Protein AF-A0A4Q7FY46-F1 (afdb_monomer_lite)

Structure (mmCIF, N/CA/C/O backbone):
data_AF-A0A4Q7FY46-F1
#
_entry.id   AF-A0A4Q7FY46-F1
#
loop_
_atom_site.group_PDB
_atom_site.id
_atom_site.type_symbol
_atom_site.label_atom_id
_atom_site.label_alt_id
_atom_site.label_comp_id
_atom_site.label_asym_id
_atom_site.label_entity_id
_atom_site.label_seq_id
_atom_site.pdbx_PDB_ins_code
_atom_site.Cartn_x
_atom_site.Cartn_y
_atom_site.Cartn_z
_atom_site.occupancy
_atom_site.B_iso_or_equiv
_atom_site.auth_seq_id
_atom_site.auth_comp_id
_atom_site.auth_asym_id
_atom_site.auth_atom_id
_atom_site.pdbx_PDB_model_num
ATOM 1 N N . MET A 1 1 ? -12.555 -13.019 9.110 1.00 63.56 1 MET A N 1
ATOM 2 C CA . MET A 1 1 ? -12.455 -11.799 9.944 1.00 63.56 1 MET A CA 1
ATOM 3 C C . MET A 1 1 ? -13.673 -11.587 10.849 1.00 63.56 1 MET A C 1
ATOM 5 O O . MET A 1 1 ? -13.500 -11.295 12.023 1.00 63.56 1 MET A O 1
ATOM 9 N N . THR A 1 2 ? -14.900 -11.797 10.360 1.00 81.44 2 THR A N 1
ATOM 10 C CA . THR A 1 2 ? -16.157 -11.454 11.063 1.00 81.44 2 THR A CA 1
ATOM 11 C C . THR A 1 2 ? -16.341 -12.116 12.436 1.00 81.44 2 THR A C 1
ATOM 13 O O . THR A 1 2 ? -16.904 -11.509 13.339 1.00 81.44 2 THR A O 1
ATOM 16 N N . LYS A 1 3 ? -15.823 -13.337 12.640 1.00 88.75 3 LYS A N 1
ATOM 17 C CA . LYS A 1 3 ? -15.924 -14.046 13.929 1.00 88.75 3 LYS A CA 1
ATOM 18 C C . LYS A 1 3 ? -15.180 -13.335 15.071 1.00 88.75 3 LYS A C 1
ATOM 20 O O . LYS A 1 3 ? -15.669 -13.352 16.192 1.00 88.75 3 LYS A O 1
ATOM 25 N N . LEU A 1 4 ? -14.031 -12.713 14.787 1.00 89.00 4 LEU A N 1
ATOM 26 C CA . LEU A 1 4 ? -13.244 -11.986 15.791 1.00 89.00 4 LEU A CA 1
ATOM 27 C C . LEU A 1 4 ? -13.913 -10.658 16.155 1.00 89.00 4 LEU A C 1
ATOM 29 O O . LEU A 1 4 ? -14.080 -10.364 17.332 1.00 89.00 4 LEU A O 1
ATOM 33 N N . LEU A 1 5 ? -14.354 -9.899 15.148 1.00 91.00 5 LEU A N 1
ATOM 34 C CA . LEU A 1 5 ? -15.036 -8.615 15.350 1.00 91.00 5 LEU A CA 1
ATOM 35 C C . LEU A 1 5 ? -16.366 -8.775 16.108 1.00 91.00 5 LEU A C 1
ATOM 37 O O . LEU A 1 5 ? -16.743 -7.909 16.889 1.00 91.00 5 LEU A O 1
ATOM 41 N N . ASN A 1 6 ? -17.044 -9.915 15.938 1.00 92.38 6 ASN A N 1
ATOM 42 C CA . ASN A 1 6 ? -18.280 -10.239 16.654 1.00 92.38 6 ASN A CA 1
ATOM 43 C C . ASN A 1 6 ? -18.061 -10.867 18.043 1.00 92.38 6 ASN A C 1
ATOM 45 O O . ASN A 1 6 ? -19.043 -11.148 18.732 1.00 92.38 6 ASN A O 1
ATOM 49 N N . HIS A 1 7 ? -16.818 -11.123 18.462 1.00 94.44 7 HIS A N 1
ATOM 50 C CA . HIS A 1 7 ? -16.541 -11.674 19.788 1.00 94.44 7 HIS A CA 1
ATOM 51 C C . HIS A 1 7 ? -16.956 -10.672 20.874 1.00 94.44 7 HIS A C 1
ATOM 53 O O . HIS A 1 7 ? -16.677 -9.482 20.749 1.00 94.44 7 HIS A O 1
ATOM 59 N N . SER A 1 8 ? -17.588 -11.137 21.956 1.00 93.75 8 SER A N 1
ATOM 60 C CA . SER A 1 8 ? -18.187 -10.265 22.984 1.00 93.75 8 SER A CA 1
ATOM 61 C C . SER A 1 8 ? -17.200 -9.252 23.573 1.00 93.75 8 SER A C 1
ATOM 63 O O . SER A 1 8 ? -17.540 -8.083 23.712 1.00 93.75 8 SER A O 1
ATOM 65 N N . GLN A 1 9 ? -15.966 -9.684 23.845 1.00 93.31 9 GLN A N 1
ATOM 66 C CA . GLN A 1 9 ? -14.901 -8.824 24.377 1.00 93.31 9 GLN A CA 1
ATOM 67 C C . GLN A 1 9 ? -14.372 -7.797 23.365 1.00 93.31 9 GLN A C 1
ATOM 69 O O . GLN A 1 9 ? -13.864 -6.757 23.761 1.00 93.31 9 GLN A O 1
ATOM 74 N N . V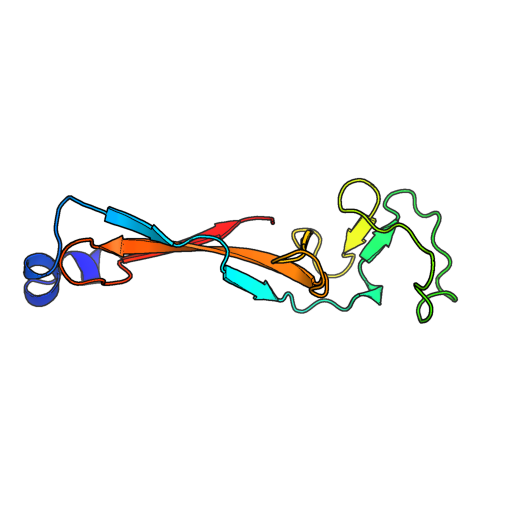AL A 1 10 ? -14.461 -8.089 22.064 1.00 93.31 10 VAL A N 1
ATOM 75 C CA . VAL A 1 10 ? -13.991 -7.181 21.005 1.00 93.31 10 VAL A CA 1
ATOM 76 C C . VAL A 1 10 ? -15.089 -6.189 20.659 1.00 93.31 10 VAL A C 1
ATOM 78 O O . VAL A 1 10 ? -14.823 -5.002 20.551 1.00 93.31 10 VAL A O 1
ATOM 81 N N . LYS A 1 11 ? -16.340 -6.648 20.561 1.00 93.44 11 LYS A N 1
ATOM 82 C CA . LYS A 1 11 ? -17.486 -5.822 20.173 1.00 93.44 11 LYS A CA 1
ATOM 83 C C . LYS A 1 11 ? -17.709 -4.630 21.109 1.00 93.44 11 LYS A C 1
ATOM 85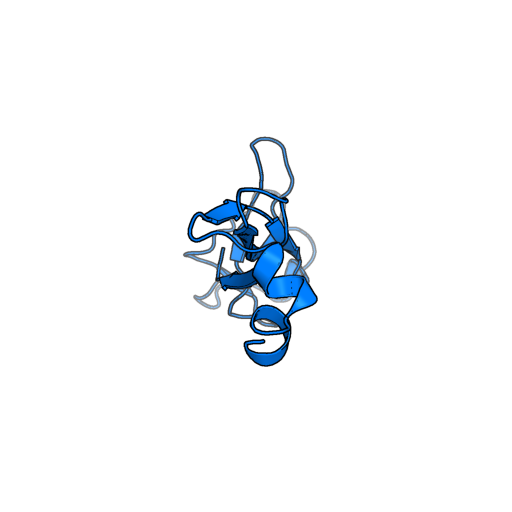 O O . LYS A 1 11 ? -18.097 -3.570 20.637 1.00 93.44 11 LYS A O 1
ATOM 90 N N . SER A 1 12 ? -17.427 -4.769 22.408 1.00 93.81 12 SER A N 1
ATOM 91 C CA . SER A 1 12 ? -17.480 -3.647 23.363 1.00 93.81 12 SER A CA 1
ATOM 92 C C . SER A 1 12 ? -16.425 -2.565 23.107 1.00 93.81 12 SER A C 1
ATOM 94 O O . SER A 1 12 ? -16.582 -1.444 23.581 1.00 93.81 12 SER A O 1
ATOM 96 N N . LEU A 1 13 ? -15.361 -2.902 22.375 1.00 94.25 13 LEU A N 1
ATOM 97 C CA . LEU A 1 13 ? -14.275 -2.005 21.976 1.00 94.25 13 LEU A CA 1
ATOM 98 C C . LEU A 1 13 ? -14.463 -1.458 20.556 1.00 94.25 13 LEU A C 1
ATOM 100 O O . LEU A 1 13 ? -13.591 -0.753 20.065 1.00 94.25 13 LEU A O 1
ATOM 104 N N . LEU A 1 14 ? -15.557 -1.801 19.874 1.00 94.12 14 LEU A N 1
ATOM 105 C CA . LEU A 1 14 ? -15.855 -1.269 18.550 1.00 94.12 14 LEU A CA 1
ATOM 106 C C . LEU A 1 14 ? -16.862 -0.124 18.664 1.00 94.12 14 LEU A C 1
ATOM 108 O O . LEU A 1 14 ? -17.794 -0.158 19.473 1.00 94.12 14 LEU A O 1
ATOM 112 N N . SER A 1 15 ? -16.665 0.903 17.848 1.00 93.06 15 SER A N 1
ATOM 113 C CA . SER A 1 15 ? -17.655 1.942 17.596 1.00 93.06 15 SER A CA 1
ATOM 114 C C . SER A 1 15 ? -18.130 1.865 16.150 1.00 93.06 15 SER A C 1
ATOM 116 O O . SER A 1 15 ? -17.563 1.137 15.338 1.00 93.06 15 SER A O 1
ATOM 118 N N . ASP A 1 16 ? -19.186 2.606 15.829 1.00 93.38 16 ASP A N 1
ATOM 119 C CA . ASP A 1 16 ? -19.632 2.748 14.442 1.00 93.38 16 ASP A CA 1
ATOM 120 C C . ASP A 1 16 ? -18.702 3.691 13.647 1.00 93.38 16 ASP A C 1
ATOM 122 O O . ASP A 1 16 ? -18.698 3.678 12.415 1.00 93.38 16 ASP A O 1
ATOM 126 N N . GLU A 1 17 ? -17.861 4.471 14.337 1.00 96.25 17 GLU A N 1
ATOM 127 C CA . GLU A 1 17 ? -16.926 5.418 13.735 1.00 96.25 17 GLU A CA 1
ATOM 128 C C . GLU A 1 17 ? -15.569 4.780 13.432 1.00 96.25 17 GLU A C 1
ATOM 130 O O . GLU A 1 17 ? -14.955 4.098 14.255 1.00 96.25 17 GLU A O 1
ATOM 135 N N . HIS A 1 18 ? -15.068 5.060 12.232 1.00 95.06 18 HIS A N 1
ATOM 136 C CA . HIS A 1 18 ? -13.809 4.525 11.736 1.00 95.06 18 HIS A CA 1
ATOM 137 C C . HIS A 1 18 ? -13.079 5.575 10.899 1.00 95.06 18 HIS A C 1
ATOM 139 O O . HIS A 1 18 ? -13.711 6.412 10.254 1.00 95.06 18 HIS A O 1
ATOM 145 N N . PHE A 1 19 ? -11.751 5.489 10.856 1.00 95.81 19 PHE A N 1
ATOM 146 C CA . PHE A 1 19 ? -10.916 6.290 9.960 1.00 95.81 19 PHE A CA 1
ATOM 147 C C . PHE A 1 19 ? -9.901 5.407 9.227 1.00 95.81 19 PHE A C 1
ATOM 149 O O . PHE A 1 19 ? -9.595 4.296 9.666 1.00 95.81 19 PHE A O 1
ATOM 156 N N . SER A 1 20 ? -9.392 5.872 8.085 1.00 94.69 20 SER A N 1
ATOM 157 C CA . SER A 1 20 ? -8.335 5.170 7.35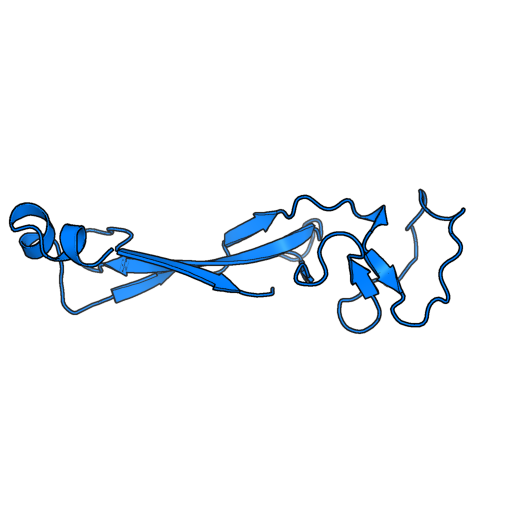5 1.00 94.69 20 SER A CA 1
ATOM 158 C C . SER A 1 20 ? -6.952 5.694 7.729 1.00 94.69 20 SER A C 1
ATOM 160 O O . SER A 1 20 ? -6.746 6.886 7.958 1.00 94.69 20 SER A O 1
ATOM 162 N N . VAL A 1 21 ? -5.985 4.782 7.768 1.00 94.62 21 VAL A N 1
ATOM 163 C CA . VAL A 1 21 ? -4.559 5.105 7.772 1.00 94.62 21 VAL A CA 1
ATOM 164 C C . VAL A 1 21 ? -3.967 4.584 6.473 1.00 94.62 21 VAL A C 1
ATOM 166 O O . VAL A 1 21 ? -3.798 3.375 6.287 1.00 94.62 21 VAL A O 1
ATOM 169 N N . ASP A 1 22 ? -3.663 5.524 5.583 1.00 91.38 22 ASP A N 1
ATOM 170 C CA . ASP A 1 22 ? -3.197 5.268 4.223 1.00 91.38 22 ASP A CA 1
ATOM 171 C C . ASP A 1 22 ? -1.712 5.629 4.050 1.00 91.38 22 ASP A C 1
ATOM 173 O O . ASP A 1 22 ? -1.115 6.358 4.846 1.00 91.38 22 ASP A O 1
ATOM 177 N N . GLY A 1 23 ? -1.089 5.118 2.984 1.00 85.69 23 GLY A N 1
ATOM 178 C CA . GLY A 1 23 ? 0.299 5.451 2.639 1.00 85.69 23 GLY A CA 1
ATOM 179 C C . GLY A 1 23 ? 1.354 4.579 3.330 1.00 85.69 23 GLY A C 1
ATOM 180 O O . GLY A 1 23 ? 2.537 4.949 3.404 1.00 85.69 23 GLY A 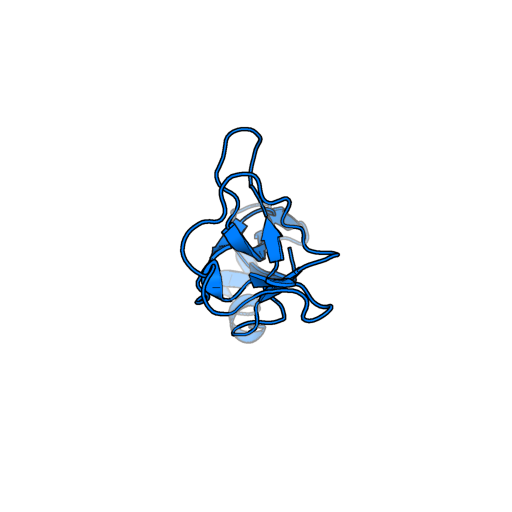O 1
ATOM 181 N N . THR A 1 24 ? 0.950 3.407 3.825 1.00 91.12 24 THR A N 1
ATOM 182 C CA . THR A 1 24 ? 1.885 2.322 4.139 1.00 91.12 24 THR A CA 1
ATOM 183 C C . THR A 1 24 ? 2.376 1.731 2.824 1.00 91.12 24 THR A C 1
ATOM 185 O O . THR A 1 24 ? 1.569 1.319 2.002 1.00 91.12 24 THR A O 1
ATOM 188 N N . LEU A 1 25 ? 3.689 1.700 2.597 1.00 93.69 25 LEU A N 1
ATOM 189 C CA . LEU A 1 25 ? 4.253 1.073 1.402 1.00 93.69 25 LEU A CA 1
ATOM 190 C C . LEU A 1 25 ? 4.703 -0.336 1.758 1.00 93.69 25 LEU A C 1
ATOM 192 O O . LEU A 1 25 ? 5.538 -0.505 2.648 1.00 93.69 25 LEU A O 1
ATOM 196 N N . ILE A 1 26 ? 4.152 -1.325 1.063 1.00 94.38 26 ILE A N 1
ATOM 197 C CA . ILE A 1 26 ? 4.540 -2.727 1.197 1.00 94.38 26 ILE A CA 1
ATOM 198 C C . ILE A 1 26 ? 5.483 -3.024 0.040 1.00 94.38 26 ILE A C 1
ATOM 200 O O . ILE A 1 26 ? 5.058 -3.070 -1.114 1.00 94.38 26 ILE A O 1
ATOM 204 N N . GLU A 1 27 ? 6.772 -3.142 0.347 1.00 93.88 27 GLU A N 1
ATOM 205 C CA . GLU A 1 27 ? 7.793 -3.424 -0.658 1.00 93.88 27 GLU A CA 1
ATOM 206 C C . GLU A 1 27 ? 7.556 -4.795 -1.285 1.00 93.88 27 GLU A C 1
ATOM 208 O O . GLU A 1 27 ? 7.257 -5.775 -0.602 1.00 93.88 27 GLU A O 1
ATOM 213 N N . VAL A 1 28 ? 7.653 -4.835 -2.607 1.00 94.50 28 VAL A N 1
ATOM 214 C CA . VAL A 1 28 ? 7.422 -6.052 -3.372 1.00 94.50 28 VAL A CA 1
ATOM 215 C C . VAL A 1 28 ? 8.680 -6.910 -3.368 1.00 94.50 28 VAL A C 1
ATOM 217 O O . VAL A 1 28 ? 9.797 -6.395 -3.385 1.00 94.50 28 VAL A O 1
ATOM 220 N N . TRP A 1 29 ? 8.509 -8.231 -3.444 1.00 92.88 29 TRP A N 1
ATOM 221 C CA . TRP A 1 29 ? 9.594 -9.154 -3.782 1.00 92.88 29 TRP A CA 1
ATOM 222 C C . TRP A 1 29 ? 9.958 -9.038 -5.274 1.00 92.88 29 TRP A C 1
ATOM 224 O O . TRP A 1 29 ? 9.760 -9.949 -6.072 1.00 92.88 29 TRP A O 1
ATOM 234 N N . ALA A 1 30 ? 10.448 -7.875 -5.690 1.00 91.62 30 ALA A N 1
ATOM 235 C CA . ALA A 1 30 ? 10.848 -7.614 -7.062 1.00 91.62 30 ALA A CA 1
ATOM 236 C C . ALA A 1 30 ? 12.047 -6.672 -7.077 1.00 91.62 30 ALA A C 1
ATOM 238 O O . ALA A 1 30 ? 12.075 -5.636 -6.415 1.00 91.62 30 ALA A O 1
ATOM 239 N N . SER A 1 31 ? 13.055 -7.025 -7.869 1.00 89.94 31 SER A N 1
ATOM 240 C CA . SER A 1 31 ? 14.214 -6.159 -8.063 1.00 89.94 31 SER A CA 1
ATOM 241 C C . SER A 1 31 ? 13.851 -4.980 -8.960 1.00 89.94 31 SER A C 1
ATOM 243 O O . SER A 1 31 ? 13.084 -5.136 -9.909 1.00 89.94 31 SER A O 1
ATOM 245 N N . GLN A 1 32 ? 14.517 -3.838 -8.782 1.00 89.62 32 GLN A N 1
ATOM 246 C CA . GLN A 1 32 ? 14.483 -2.747 -9.759 1.00 89.62 32 GLN A CA 1
ATOM 247 C C . GLN A 1 32 ? 14.847 -3.217 -11.178 1.00 89.62 32 GLN A C 1
ATOM 249 O O . GLN A 1 32 ? 14.365 -2.631 -12.136 1.00 89.62 32 GLN A O 1
ATOM 254 N N . LYS A 1 33 ? 15.614 -4.300 -11.357 1.00 89.50 33 LYS A N 1
ATOM 255 C CA . LYS A 1 33 ? 15.904 -4.875 -12.687 1.00 89.50 33 LYS A CA 1
ATOM 256 C C . LYS A 1 33 ? 14.670 -5.406 -13.424 1.00 89.50 33 LYS A C 1
ATOM 258 O O . LYS A 1 33 ? 14.656 -5.443 -14.652 1.00 89.50 33 LYS A O 1
ATOM 263 N N . SER A 1 34 ? 13.652 -5.831 -12.676 1.00 90.38 34 SER A N 1
ATOM 264 C CA . SER A 1 34 ? 12.406 -6.356 -13.239 1.00 90.38 34 SER A CA 1
ATOM 265 C C . SER A 1 34 ? 11.533 -5.257 -13.844 1.00 90.38 34 SER A C 1
ATOM 267 O O . SER A 1 34 ? 10.722 -5.545 -14.713 1.00 90.38 34 SER A O 1
ATOM 269 N N . PHE A 1 35 ? 11.703 -3.997 -13.424 1.00 92.25 35 PHE A N 1
ATOM 270 C CA . PHE A 1 35 ? 10.865 -2.880 -13.857 1.00 92.25 35 PHE A CA 1
ATOM 271 C C . PHE A 1 35 ? 11.276 -2.369 -15.244 1.00 92.25 35 PHE A C 1
ATOM 273 O O . PHE A 1 35 ? 12.055 -1.426 -15.387 1.00 92.25 35 PHE A O 1
ATOM 280 N N . ARG A 1 36 ? 10.787 -3.031 -16.286 1.00 90.56 36 ARG A N 1
ATOM 281 C CA . ARG A 1 36 ? 11.238 -2.870 -17.672 1.00 90.56 36 ARG A CA 1
ATOM 282 C C . ARG A 1 36 ? 10.237 -2.077 -18.516 1.00 90.56 36 ARG A C 1
ATOM 284 O O . ARG A 1 36 ? 9.060 -2.033 -18.152 1.00 90.56 36 ARG A O 1
ATOM 291 N N . PRO A 1 37 ? 10.679 -1.445 -19.620 1.00 92.12 37 PRO A N 1
ATOM 292 C CA . PRO A 1 37 ? 9.782 -0.812 -20.581 1.00 92.12 37 PRO A CA 1
ATOM 293 C C . PRO A 1 37 ? 8.730 -1.797 -21.098 1.00 92.12 37 PRO A C 1
ATOM 295 O O . PRO A 1 37 ? 9.046 -2.941 -21.420 1.00 92.12 37 PRO A O 1
ATOM 298 N N . LYS A 1 38 ? 7.476 -1.354 -21.193 1.00 91.56 38 LYS A N 1
ATOM 299 C CA . LYS A 1 38 ? 6.364 -2.183 -21.687 1.00 91.56 38 LYS A CA 1
ATOM 300 C C . LYS A 1 38 ? 6.411 -2.419 -23.198 1.00 91.56 38 LYS A C 1
ATOM 302 O O . LYS A 1 38 ? 5.800 -3.363 -23.678 1.00 91.56 38 LYS A O 1
ATOM 307 N N . ASP A 1 39 ? 7.105 -1.557 -23.936 1.00 89.31 39 ASP A N 1
ATOM 308 C CA . ASP A 1 39 ? 7.251 -1.622 -25.394 1.00 89.31 39 ASP A CA 1
ATOM 309 C C . ASP A 1 39 ? 8.364 -2.579 -25.856 1.00 89.31 39 ASP A C 1
ATOM 311 O O . ASP A 1 39 ? 8.576 -2.741 -27.054 1.00 89.31 39 ASP A O 1
ATOM 315 N N . GLY A 1 40 ? 9.078 -3.215 -24.919 1.00 81.00 40 GLY A N 1
ATOM 316 C CA . GLY A 1 40 ? 10.160 -4.149 -25.231 1.00 81.00 40 GLY A CA 1
ATOM 317 C C . GLY A 1 40 ? 11.453 -3.484 -25.709 1.00 81.00 40 GLY A C 1
ATOM 318 O O . GLY A 1 40 ? 12.363 -4.186 -26.129 1.00 81.00 40 GLY A O 1
ATOM 319 N N . SER A 1 41 ? 11.574 -2.155 -25.615 1.00 79.88 41 SER A N 1
ATOM 320 C CA . SER A 1 41 ? 12.764 -1.406 -26.057 1.00 79.88 41 SER A CA 1
ATOM 321 C C . SER A 1 41 ? 14.006 -1.573 -25.162 1.00 79.88 41 SER A C 1
ATOM 323 O O . SER A 1 41 ? 15.061 -1.013 -25.456 1.00 79.88 41 SER A O 1
ATOM 325 N N . GLY A 1 42 ? 13.902 -2.314 -24.054 1.00 68.75 42 GLY A N 1
ATOM 326 C CA . GLY A 1 42 ? 14.991 -2.494 -23.092 1.00 68.75 42 GLY A CA 1
ATOM 327 C C . GLY A 1 42 ? 15.965 -3.605 -23.490 1.00 68.75 42 GLY A C 1
ATOM 328 O O . GLY A 1 42 ? 15.554 -4.753 -23.627 1.00 68.75 42 GLY A O 1
ATOM 329 N N . ASN A 1 43 ? 17.257 -3.281 -23.589 1.00 65.62 43 ASN A N 1
ATOM 330 C CA . ASN A 1 43 ? 18.326 -4.275 -23.720 1.00 65.62 43 ASN A CA 1
ATOM 331 C C . ASN A 1 43 ? 18.536 -5.038 -22.401 1.00 65.62 43 ASN A C 1
ATOM 333 O O . ASN A 1 43 ? 18.600 -4.435 -21.328 1.00 65.62 43 ASN A O 1
ATOM 337 N N . ASP A 1 44 ? 18.710 -6.360 -22.481 1.00 63.28 44 ASP A N 1
ATOM 338 C CA . ASP A 1 44 ? 18.959 -7.216 -21.310 1.00 63.28 44 ASP A CA 1
ATOM 339 C C . ASP A 1 44 ? 20.307 -6.924 -20.616 1.00 63.28 44 ASP A C 1
ATOM 341 O O . ASP A 1 44 ? 20.433 -7.129 -19.404 1.00 63.28 44 ASP A O 1
ATOM 345 N N . ASP A 1 45 ? 21.278 -6.368 -21.347 1.00 61.41 45 ASP A N 1
ATOM 346 C CA . ASP A 1 45 ? 22.630 -6.070 -20.850 1.00 61.41 45 ASP A CA 1
ATOM 347 C C . ASP A 1 45 ? 22.738 -4.778 -20.019 1.00 61.41 45 ASP A C 1
ATOM 349 O O . ASP A 1 45 ? 23.654 -4.641 -19.209 1.00 61.41 45 ASP A O 1
ATOM 353 N N . ASP A 1 46 ? 21.773 -3.856 -20.110 1.00 60.50 46 ASP A N 1
ATOM 354 C CA . ASP A 1 46 ? 21.782 -2.578 -19.366 1.00 60.50 46 ASP A CA 1
ATOM 355 C C . ASP A 1 46 ? 21.263 -2.710 -17.917 1.00 60.50 46 ASP A C 1
ATOM 357 O O . ASP A 1 46 ? 21.003 -1.731 -17.211 1.00 60.50 46 ASP A O 1
ATOM 361 N N . SER A 1 47 ? 21.114 -3.946 -17.431 1.00 60.03 47 SER A N 1
ATOM 362 C CA . SER A 1 47 ? 20.382 -4.289 -16.204 1.00 60.03 47 SER A CA 1
ATOM 363 C C . SER A 1 47 ? 20.984 -3.776 -14.887 1.00 60.03 47 SER A C 1
ATOM 365 O O . SER A 1 47 ? 20.449 -4.083 -13.819 1.00 60.03 47 SER A O 1
ATOM 367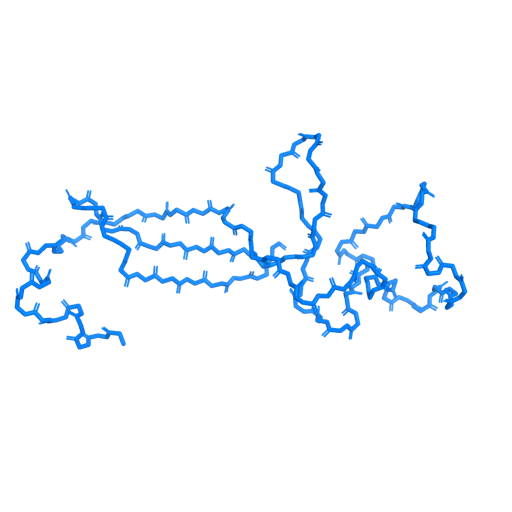 N N . ALA A 1 48 ? 22.091 -3.032 -14.913 1.00 66.19 48 ALA A N 1
ATOM 368 C CA . ALA A 1 48 ? 22.787 -2.561 -13.716 1.00 66.19 48 ALA A CA 1
ATOM 369 C C . ALA A 1 48 ? 22.877 -1.032 -13.588 1.00 66.19 48 ALA A C 1
ATOM 371 O O . ALA A 1 48 ? 23.050 -0.551 -12.467 1.00 66.19 48 ALA A O 1
ATOM 372 N N . ASN A 1 49 ? 22.738 -0.265 -14.678 1.00 77.56 49 ASN A N 1
ATOM 373 C CA . ASN A 1 49 ? 22.887 1.190 -14.638 1.00 77.56 49 ASN A CA 1
ATOM 374 C C . ASN A 1 49 ? 21.615 1.910 -15.098 1.00 77.56 49 ASN A C 1
ATOM 376 O O . ASN A 1 49 ? 21.349 2.064 -16.284 1.00 77.56 49 ASN A O 1
ATOM 380 N N . PHE A 1 50 ? 20.852 2.409 -14.128 1.00 80.44 50 PHE A N 1
ATOM 381 C CA . PHE A 1 50 ? 19.614 3.156 -14.374 1.00 80.44 50 PHE A CA 1
ATOM 382 C C . PHE A 1 50 ? 19.805 4.677 -14.298 1.00 80.44 50 PHE A C 1
ATOM 384 O O . PHE A 1 50 ? 18.823 5.424 -14.307 1.00 80.44 50 PHE A O 1
ATOM 391 N N . HIS A 1 51 ? 21.043 5.159 -14.154 1.00 80.81 51 HIS A N 1
ATOM 392 C CA . HIS A 1 51 ? 21.311 6.581 -13.977 1.00 80.81 51 HIS A CA 1
ATOM 393 C C . HIS A 1 51 ? 20.882 7.377 -15.220 1.00 80.81 51 HIS A C 1
ATOM 395 O O . HIS A 1 51 ? 21.158 6.985 -16.348 1.00 80.81 51 HIS A O 1
ATOM 401 N N . GLY A 1 52 ? 20.165 8.486 -15.018 1.00 83.19 52 GLY A N 1
ATOM 402 C CA . GLY A 1 52 ? 19.637 9.316 -16.110 1.00 83.19 52 GLY A CA 1
ATOM 403 C C . GLY A 1 52 ? 18.389 8.762 -16.815 1.00 83.19 52 GLY A C 1
ATOM 404 O O . GLY A 1 52 ? 17.773 9.482 -17.600 1.00 83.19 52 GLY A O 1
ATOM 405 N N . GLN A 1 53 ? 17.954 7.534 -16.515 1.00 84.81 53 GLN A N 1
ATOM 406 C CA . GLN A 1 53 ? 16.754 6.959 -17.124 1.00 84.81 53 GLN A CA 1
ATOM 407 C C . GLN A 1 53 ? 15.473 7.461 -16.446 1.00 84.81 53 GLN A C 1
ATOM 409 O O . GLN A 1 53 ? 15.337 7.461 -15.219 1.00 84.81 53 GLN A O 1
ATOM 414 N N . LYS A 1 54 ? 14.473 7.837 -17.252 1.00 88.44 54 LYS A N 1
ATOM 415 C CA . LYS A 1 54 ? 13.153 8.253 -16.760 1.00 88.44 54 LYS A CA 1
ATOM 416 C C . LYS A 1 54 ? 12.202 7.059 -16.714 1.00 88.44 54 LYS A C 1
ATOM 418 O O . LYS A 1 54 ? 11.538 6.735 -17.694 1.00 88.44 54 LYS A O 1
ATOM 423 N N . ARG A 1 55 ? 12.109 6.434 -15.544 1.00 90.38 55 ARG A N 1
ATOM 424 C CA . ARG A 1 55 ? 11.293 5.234 -15.312 1.00 90.38 55 ARG A CA 1
ATOM 425 C C . ARG A 1 55 ? 9.993 5.618 -14.608 1.00 90.38 55 ARG A C 1
ATOM 427 O O . ARG A 1 55 ? 10.021 6.344 -13.616 1.00 90.38 55 ARG A O 1
ATOM 434 N N . LYS A 1 56 ? 8.851 5.195 -15.154 1.00 93.25 56 LYS A N 1
ATOM 435 C CA . LYS A 1 56 ? 7.506 5.552 -14.669 1.00 93.25 56 LYS A CA 1
ATOM 436 C C . LYS A 1 56 ? 6.526 4.408 -14.890 1.00 93.25 56 LYS A C 1
ATOM 438 O O . LYS A 1 56 ? 6.691 3.655 -15.840 1.00 93.25 56 LYS A O 1
ATOM 443 N N . ASN A 1 57 ? 5.470 4.351 -14.081 1.00 94.44 57 ASN A N 1
ATOM 444 C CA . ASN A 1 57 ? 4.444 3.300 -14.137 1.00 94.44 57 ASN A CA 1
ATOM 445 C C . ASN A 1 57 ? 3.668 3.232 -15.465 1.00 94.44 57 ASN A C 1
ATOM 447 O O . ASN A 1 57 ? 3.126 2.177 -15.802 1.00 94.44 57 ASN A O 1
ATOM 451 N N . ASP A 1 58 ? 3.614 4.325 -16.231 1.00 94.50 58 ASP A N 1
ATOM 452 C CA . ASP A 1 58 ? 2.962 4.342 -17.548 1.00 94.50 58 ASP A CA 1
ATOM 453 C C . ASP A 1 58 ? 3.792 3.585 -18.583 1.00 94.50 58 ASP A C 1
ATOM 455 O O . ASP A 1 58 ? 3.256 2.772 -19.334 1.00 94.50 58 ASP A O 1
ATOM 459 N N . THR A 1 59 ? 5.109 3.800 -18.571 1.00 93.50 59 THR A N 1
ATOM 460 C CA . THR A 1 59 ? 6.038 3.276 -19.578 1.00 93.50 59 THR A CA 1
ATOM 461 C C . THR A 1 59 ? 6.715 1.978 -19.162 1.00 93.50 59 THR A C 1
ATOM 463 O O . THR A 1 59 ? 7.159 1.235 -20.027 1.00 93.50 59 THR A O 1
ATOM 466 N N . HIS A 1 60 ? 6.788 1.686 -17.863 1.00 93.88 60 HIS A N 1
ATOM 467 C CA . HIS A 1 60 ? 7.480 0.523 -17.315 1.00 93.88 60 HIS A CA 1
ATOM 468 C C . HIS A 1 60 ? 6.558 -0.301 -16.413 1.00 93.88 60 HIS A C 1
ATOM 470 O O . HIS A 1 60 ? 5.625 0.230 -15.806 1.00 93.88 60 HIS A O 1
ATOM 476 N N . ALA A 1 61 ? 6.827 -1.599 -16.324 1.00 94.38 61 ALA A N 1
ATOM 477 C CA . ALA A 1 61 ? 6.181 -2.523 -15.400 1.00 94.38 61 ALA A CA 1
ATOM 478 C C . ALA A 1 61 ? 7.186 -3.572 -14.927 1.00 94.38 61 ALA A C 1
ATOM 480 O O . ALA A 1 61 ? 8.158 -3.872 -15.619 1.00 94.38 61 ALA A O 1
ATOM 481 N N . SER A 1 62 ? 6.968 -4.113 -13.733 1.00 93.50 62 SER A N 1
ATOM 482 C CA . SER A 1 62 ? 7.787 -5.210 -13.227 1.00 93.50 62 SER A CA 1
ATOM 483 C C . SER A 1 62 ? 7.410 -6.507 -13.935 1.00 93.50 62 SER A C 1
ATOM 485 O O . SER A 1 62 ? 6.236 -6.848 -14.050 1.00 93.50 62 SER A O 1
ATOM 487 N N . THR A 1 63 ? 8.413 -7.229 -14.425 1.00 92.94 63 THR A N 1
ATOM 488 C CA . THR A 1 63 ? 8.226 -8.529 -15.076 1.00 92.94 63 THR A CA 1
ATOM 489 C C . THR A 1 63 ? 8.014 -9.668 -14.084 1.00 92.94 63 THR A C 1
ATOM 491 O O . THR A 1 63 ? 7.427 -10.679 -14.452 1.00 92.94 63 THR A O 1
ATOM 494 N N . SER A 1 64 ? 8.480 -9.524 -12.838 1.00 93.12 64 SER A N 1
ATOM 495 C CA . SER A 1 64 ? 8.314 -10.537 -11.787 1.00 93.12 64 SER A CA 1
ATOM 496 C C . SER A 1 64 ? 7.087 -10.298 -10.907 1.00 93.12 64 SER A C 1
ATOM 498 O O . SER A 1 64 ? 6.609 -11.229 -10.272 1.00 93.12 64 SER A O 1
ATOM 500 N N . ASP A 1 65 ? 6.586 -9.063 -10.864 1.00 93.56 65 ASP A N 1
ATOM 501 C CA . ASP A 1 65 ? 5.343 -8.697 -10.184 1.00 93.56 65 ASP A CA 1
ATOM 502 C C . ASP A 1 65 ? 4.639 -7.556 -10.955 1.00 93.56 65 ASP A C 1
ATOM 504 O O . ASP A 1 65 ? 4.913 -6.378 -10.692 1.00 93.56 65 ASP A O 1
ATOM 508 N N . PRO A 1 66 ? 3.745 -7.881 -11.908 1.00 91.69 66 PRO A N 1
ATOM 509 C CA . PRO A 1 66 ? 3.074 -6.899 -12.767 1.00 91.69 66 PRO A CA 1
ATOM 510 C C . PRO A 1 66 ? 2.178 -5.897 -12.031 1.00 91.69 66 PRO A C 1
ATOM 512 O O . PRO A 1 66 ? 1.905 -4.819 -12.564 1.00 91.69 66 PRO A O 1
ATOM 515 N N . ASP A 1 67 ? 1.724 -6.240 -10.825 1.00 91.88 67 ASP A N 1
ATOM 516 C CA . ASP A 1 67 ? 0.838 -5.401 -10.022 1.00 91.88 67 ASP A CA 1
ATOM 517 C C . ASP A 1 67 ? 1.621 -4.395 -9.159 1.00 91.88 67 ASP A C 1
ATOM 519 O O . ASP A 1 67 ? 1.076 -3.386 -8.699 1.00 91.88 67 ASP A O 1
ATOM 523 N N . SER A 1 68 ? 2.926 -4.604 -8.990 1.00 94.69 68 SER A N 1
ATOM 524 C CA . SER A 1 68 ? 3.789 -3.639 -8.318 1.00 94.69 68 SER A CA 1
ATOM 525 C C . SER A 1 68 ? 3.890 -2.314 -9.076 1.00 94.69 68 SER A C 1
ATOM 527 O O . SER A 1 68 ? 3.931 -2.244 -10.309 1.00 94.69 68 SER A O 1
ATOM 529 N N . ARG A 1 69 ? 3.972 -1.222 -8.316 1.00 95.19 69 ARG A N 1
ATOM 530 C CA . ARG A 1 69 ? 4.096 0.130 -8.861 1.00 95.19 69 ARG A CA 1
ATOM 531 C C . ARG A 1 69 ? 5.284 0.835 -8.228 1.00 95.19 69 ARG A C 1
ATOM 533 O O . ARG A 1 69 ? 5.598 0.643 -7.055 1.00 95.19 69 ARG A O 1
ATOM 540 N N . LEU A 1 70 ? 5.986 1.626 -9.033 1.00 94.94 70 LEU A N 1
ATOM 541 C CA . LEU A 1 70 ? 7.093 2.457 -8.588 1.00 94.94 70 LEU A CA 1
ATOM 542 C C . LEU A 1 70 ? 6.528 3.702 -7.898 1.00 94.94 70 LEU A C 1
ATOM 544 O O . LEU A 1 70 ? 5.895 4.535 -8.550 1.00 94.94 70 LEU A O 1
ATOM 548 N N . TYR A 1 71 ? 6.784 3.846 -6.600 1.00 94.19 71 TYR A N 1
ATOM 549 C CA . TYR A 1 71 ? 6.255 4.948 -5.796 1.00 94.19 71 TYR A CA 1
ATOM 550 C C . TYR A 1 71 ? 7.293 5.487 -4.808 1.00 94.19 71 TYR A C 1
ATOM 552 O O . TYR A 1 71 ? 8.138 4.746 -4.306 1.00 94.19 71 TYR A O 1
ATOM 560 N N . ARG A 1 72 ? 7.223 6.790 -4.497 1.00 92.00 72 ARG A N 1
ATOM 561 C CA . ARG A 1 72 ? 8.052 7.448 -3.472 1.00 92.00 72 ARG A CA 1
ATOM 562 C C . ARG A 1 72 ? 7.166 8.104 -2.417 1.00 92.00 72 ARG A C 1
ATOM 564 O O . ARG A 1 72 ? 6.277 8.875 -2.754 1.00 92.00 72 ARG A O 1
ATOM 571 N N . LYS A 1 73 ? 7.445 7.860 -1.133 1.00 90.12 73 LYS A N 1
ATOM 572 C CA . LYS A 1 73 ? 6.608 8.378 -0.031 1.00 90.12 73 LYS A CA 1
ATOM 573 C C . LYS A 1 73 ? 6.639 9.902 0.105 1.00 90.12 73 LYS A C 1
ATOM 575 O O . LYS A 1 73 ? 5.659 10.504 0.520 1.00 90.12 73 LYS A O 1
ATOM 580 N N . ALA A 1 74 ? 7.774 10.515 -0.211 1.00 90.81 74 ALA A N 1
ATOM 581 C CA . ALA A 1 74 ? 7.961 11.956 -0.141 1.00 90.81 74 ALA A CA 1
ATOM 582 C C . ALA A 1 74 ? 9.031 12.410 -1.141 1.00 90.81 74 ALA A C 1
ATOM 584 O O . ALA A 1 74 ? 9.834 11.605 -1.639 1.00 90.81 74 ALA A O 1
ATOM 585 N N . ALA A 1 75 ? 9.072 13.717 -1.399 1.00 90.94 75 ALA A N 1
ATOM 586 C CA . ALA A 1 75 ? 10.180 14.342 -2.108 1.00 90.94 75 ALA A CA 1
ATOM 587 C C . ALA A 1 75 ? 11.513 14.028 -1.400 1.00 90.94 75 ALA A C 1
ATOM 589 O O . ALA A 1 75 ? 11.579 13.908 -0.180 1.00 90.94 75 ALA A O 1
ATOM 590 N N . GLY A 1 76 ? 12.574 13.810 -2.174 1.00 89.81 76 GLY A N 1
ATOM 591 C CA . GLY A 1 76 ? 13.890 13.409 -1.659 1.00 89.81 76 GLY A CA 1
ATOM 592 C C . GLY A 1 76 ? 14.023 11.943 -1.216 1.00 89.81 76 GLY A C 1
ATOM 593 O O . GLY A 1 76 ? 15.142 11.473 -1.058 1.00 89.81 76 GLY A O 1
ATOM 594 N N . ARG A 1 77 ? 12.931 11.175 -1.072 1.00 91.06 77 ARG A N 1
ATOM 595 C CA . ARG A 1 77 ? 12.998 9.740 -0.722 1.00 91.06 77 ARG A CA 1
ATOM 596 C C . ARG A 1 77 ? 13.110 8.848 -1.953 1.00 91.06 77 ARG A C 1
ATOM 598 O O . ARG A 1 77 ? 12.613 9.216 -3.017 1.00 91.06 77 ARG A O 1
ATOM 605 N N . GLU A 1 78 ? 13.748 7.694 -1.792 1.00 90.38 78 GLU A N 1
ATOM 606 C CA . GLU A 1 78 ? 13.848 6.663 -2.826 1.00 90.38 78 GLU A CA 1
ATOM 607 C C . GLU A 1 78 ? 12.458 6.213 -3.303 1.00 90.38 78 GLU A C 1
ATOM 609 O O . GLU A 1 78 ? 11.506 6.159 -2.516 1.00 90.38 78 GLU A O 1
ATOM 614 N N . ALA A 1 79 ? 12.355 5.905 -4.597 1.00 91.56 79 ALA A N 1
ATOM 6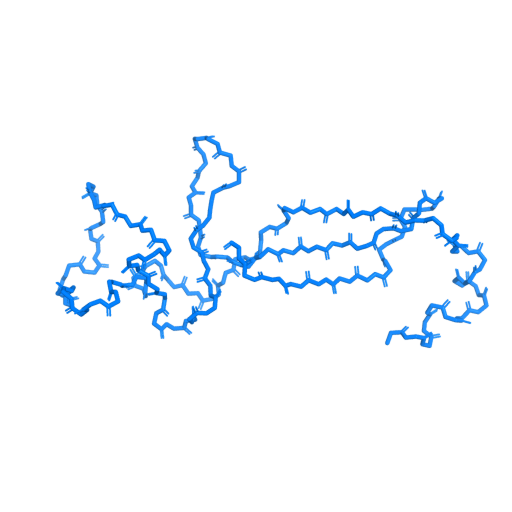15 C CA . ALA A 1 79 ? 11.187 5.250 -5.161 1.00 91.56 79 ALA A CA 1
ATOM 616 C C . ALA A 1 79 ? 11.373 3.729 -5.124 1.00 91.56 79 ALA A C 1
ATOM 618 O O . ALA A 1 79 ? 12.390 3.218 -5.589 1.00 91.56 79 ALA A O 1
ATOM 619 N N . LYS A 1 80 ? 10.379 3.009 -4.611 1.00 93.25 80 LYS A N 1
ATOM 620 C CA . LYS A 1 80 ? 10.392 1.550 -4.483 1.00 93.25 80 LYS A CA 1
ATOM 621 C C . LYS A 1 80 ? 9.257 0.933 -5.280 1.00 93.25 80 LYS A C 1
ATOM 623 O O . LYS A 1 80 ? 8.215 1.563 -5.456 1.00 93.25 80 LYS A O 1
ATOM 628 N N . LEU A 1 81 ? 9.461 -0.299 -5.737 1.00 95.50 81 LEU A N 1
ATOM 629 C CA . LEU A 1 81 ? 8.368 -1.136 -6.218 1.00 95.50 81 LEU A CA 1
ATOM 630 C C . LEU A 1 81 ? 7.561 -1.589 -5.007 1.00 95.50 81 LEU A C 1
ATOM 632 O O . LEU A 1 81 ? 8.088 -2.259 -4.117 1.00 95.50 81 LEU A O 1
ATOM 636 N N . CYS A 1 82 ? 6.306 -1.168 -4.935 1.00 95.81 82 CYS A N 1
ATOM 637 C CA . CYS A 1 82 ? 5.476 -1.434 -3.775 1.00 95.81 82 CYS A CA 1
ATOM 638 C C . CYS A 1 82 ? 3.987 -1.489 -4.110 1.00 95.81 82 CYS A C 1
ATOM 640 O O . CYS A 1 82 ? 3.520 -0.980 -5.135 1.00 95.81 82 CYS A O 1
ATOM 642 N N . TYR A 1 83 ? 3.254 -2.081 -3.178 1.00 95.19 83 TYR A N 1
ATOM 643 C CA . TYR A 1 83 ? 1.819 -1.911 -3.037 1.00 95.19 83 TYR A CA 1
ATOM 644 C C . TYR A 1 83 ? 1.515 -0.847 -1.984 1.00 95.19 83 TYR A C 1
ATOM 646 O O . TYR A 1 83 ? 2.327 -0.601 -1.083 1.00 95.19 83 TYR A O 1
ATOM 654 N N . MET A 1 84 ? 0.325 -0.255 -2.061 1.00 94.56 84 MET A N 1
ATOM 655 C CA . MET A 1 84 ? -0.174 0.636 -1.021 1.00 94.56 84 MET A CA 1
ATOM 656 C C . MET A 1 84 ? -1.054 -0.143 -0.043 1.00 94.56 84 MET A C 1
ATOM 658 O O . MET A 1 84 ? -2.003 -0.823 -0.425 1.00 94.56 84 MET A O 1
ATOM 662 N N . GLY A 1 85 ? -0.679 -0.088 1.230 1.00 94.62 85 GLY A N 1
ATOM 663 C CA . GLY A 1 85 ? -1.411 -0.658 2.346 1.00 94.62 85 GLY A CA 1
ATOM 664 C C . GLY A 1 85 ? -2.304 0.389 3.002 1.00 94.62 85 GLY A C 1
ATOM 665 O O . GLY A 1 85 ? -1.867 1.510 3.280 1.00 94.62 85 GLY A O 1
ATOM 666 N N . HIS A 1 86 ? -3.530 -0.033 3.290 1.00 95.12 86 HIS A N 1
ATOM 667 C CA . HIS A 1 86 ? -4.593 0.755 3.897 1.00 95.12 86 HIS A CA 1
ATOM 668 C C . HIS A 1 86 ? -5.109 0.014 5.126 1.00 95.12 86 HIS A C 1
ATOM 670 O O . HIS A 1 86 ? -5.465 -1.164 5.026 1.00 95.12 86 HIS A O 1
ATOM 676 N N . ALA A 1 87 ? -5.165 0.685 6.272 1.00 96.00 87 ALA A N 1
ATOM 677 C CA . ALA A 1 87 ? -5.752 0.134 7.488 1.00 96.00 87 ALA A CA 1
ATOM 678 C C . ALA A 1 87 ? -7.029 0.895 7.843 1.00 96.00 87 ALA A C 1
ATOM 680 O O . ALA A 1 87 ? -7.023 2.122 7.902 1.00 96.00 87 ALA A O 1
ATOM 681 N N . THR A 1 88 ? -8.111 0.169 8.113 1.00 95.56 88 THR A N 1
ATOM 682 C CA . THR A 1 88 ? -9.301 0.735 8.751 1.00 95.56 88 THR A CA 1
ATOM 683 C C . THR A 1 88 ? -9.100 0.659 10.256 1.00 95.56 88 THR A C 1
ATOM 685 O O . THR A 1 88 ? -8.978 -0.437 10.813 1.00 95.56 88 THR A O 1
ATOM 688 N N . MET A 1 89 ? -9.051 1.821 10.895 1.00 96.75 89 MET A N 1
ATOM 689 C CA . MET A 1 89 ? -8.898 1.977 12.333 1.00 96.75 89 MET A CA 1
ATOM 690 C C . MET A 1 89 ? -10.251 2.274 12.971 1.00 96.75 89 MET A C 1
ATOM 692 O O . MET A 1 89 ? -11.017 3.103 12.482 1.00 96.75 89 MET A O 1
ATOM 696 N N . GLU A 1 90 ? -10.528 1.596 14.074 1.00 96.31 90 GLU A N 1
ATOM 697 C CA . GLU A 1 90 ? -11.609 1.935 14.989 1.00 96.31 90 GLU A CA 1
ATOM 698 C C . GLU A 1 90 ? -11.262 3.235 15.734 1.00 96.31 90 GLU A C 1
ATOM 700 O O . GLU A 1 90 ? -10.125 3.423 16.175 1.00 96.31 90 GLU A O 1
ATOM 705 N N . ASN A 1 91 ? -12.231 4.146 15.843 1.00 96.19 91 ASN A N 1
ATOM 706 C CA . ASN A 1 91 ? -11.993 5.514 16.302 1.00 96.19 91 ASN A CA 1
ATOM 707 C C . ASN A 1 91 ? -11.705 5.641 17.811 1.00 96.19 91 ASN A C 1
ATOM 709 O O . ASN A 1 91 ? -10.837 6.411 18.217 1.00 96.19 91 ASN A O 1
ATOM 713 N N . ARG A 1 92 ? -12.427 4.910 18.667 1.00 95.75 92 ARG A N 1
ATOM 714 C CA . ARG A 1 92 ? -12.443 5.139 20.122 1.00 95.75 92 ARG A CA 1
ATOM 715 C C . ARG A 1 92 ? -11.224 4.563 20.843 1.00 95.75 92 ARG A C 1
ATOM 717 O O . ARG A 1 92 ? -10.750 5.133 21.823 1.00 95.75 92 ARG A O 1
ATOM 724 N N . HIS A 1 93 ? -10.749 3.419 20.382 1.00 94.94 93 HIS A N 1
ATOM 725 C CA . HIS A 1 93 ? -9.721 2.598 21.008 1.00 94.94 93 HIS A CA 1
ATOM 726 C C . HIS A 1 93 ? -8.521 2.347 20.085 1.00 94.94 93 HIS A C 1
ATOM 728 O O . HIS A 1 93 ? -7.540 1.750 20.528 1.00 94.94 93 HIS A O 1
ATOM 734 N N . GLY A 1 94 ? -8.564 2.811 18.829 1.00 94.19 94 GLY A N 1
ATOM 735 C CA . GLY A 1 94 ? -7.421 2.776 17.912 1.00 94.19 94 GLY A CA 1
ATOM 736 C C . GLY A 1 94 ? -7.069 1.374 17.413 1.00 94.19 94 GLY A C 1
ATOM 737 O O . GLY A 1 94 ? -5.904 1.086 17.139 1.00 94.19 94 GLY A O 1
ATOM 738 N N . LEU A 1 95 ? -8.054 0.477 17.329 1.00 95.12 95 LEU A N 1
ATOM 739 C CA . LEU A 1 95 ? -7.846 -0.899 16.880 1.00 95.12 95 LEU A CA 1
ATOM 740 C C . LEU A 1 95 ? -7.832 -0.983 15.350 1.00 95.12 95 LEU A C 1
ATOM 742 O O . LEU A 1 95 ? -8.739 -0.484 14.689 1.00 95.12 95 LEU A O 1
ATOM 746 N N . ALA A 1 96 ? -6.860 -1.693 14.775 1.00 94.75 96 ALA A N 1
ATOM 747 C CA . ALA A 1 96 ? -6.898 -2.046 13.357 1.00 94.75 96 ALA A CA 1
ATOM 748 C C . ALA A 1 96 ? -7.928 -3.166 13.129 1.00 94.75 96 ALA A C 1
ATOM 750 O O . ALA A 1 96 ? -7.724 -4.305 13.553 1.00 94.75 96 ALA A O 1
ATOM 751 N N . VAL A 1 97 ? -9.039 -2.849 12.461 1.00 94.81 97 VAL A N 1
ATOM 752 C CA . VAL A 1 97 ? -10.176 -3.776 12.286 1.00 94.81 97 VAL A CA 1
ATOM 753 C C . VAL A 1 97 ? -10.243 -4.402 10.897 1.00 94.81 97 VAL A C 1
ATOM 755 O O . VAL A 1 97 ? -10.821 -5.477 10.724 1.00 94.81 97 VAL A O 1
ATOM 758 N N . ALA A 1 98 ? -9.616 -3.767 9.908 1.00 94.19 98 ALA A N 1
ATOM 759 C CA . ALA A 1 98 ? -9.465 -4.303 8.564 1.00 94.19 98 ALA A CA 1
ATOM 760 C C . ALA A 1 98 ? -8.197 -3.761 7.897 1.00 94.19 98 ALA A C 1
ATOM 762 O O . ALA A 1 98 ? -7.688 -2.700 8.256 1.00 94.19 98 ALA A O 1
ATOM 763 N N . GLY A 1 99 ? -7.711 -4.496 6.900 1.00 94.06 99 GLY A N 1
ATOM 764 C CA . GLY A 1 99 ? -6.604 -4.081 6.050 1.00 94.06 99 GLY A CA 1
ATOM 765 C C . GLY A 1 99 ? -6.915 -4.376 4.589 1.00 94.06 99 GLY A C 1
ATOM 766 O O . GLY A 1 99 ? -7.536 -5.395 4.276 1.00 94.06 99 GLY A O 1
ATOM 767 N N . ARG A 1 100 ? -6.484 -3.488 3.695 1.00 94.62 100 ARG A N 1
ATOM 768 C CA . ARG A 1 100 ? -6.574 -3.659 2.243 1.00 94.62 100 ARG A CA 1
ATOM 769 C C . ARG A 1 100 ? -5.248 -3.279 1.599 1.00 94.62 100 ARG A C 1
ATOM 771 O O . ARG A 1 100 ? -4.565 -2.370 2.059 1.00 94.62 100 ARG A O 1
ATOM 778 N N . VAL A 1 101 ? -4.915 -3.973 0.519 1.00 94.44 101 VAL A N 1
ATOM 779 C CA . VAL A 1 101 ? -3.763 -3.671 -0.328 1.00 94.44 101 VAL A CA 1
ATOM 780 C C . VAL A 1 101 ? -4.274 -3.291 -1.715 1.00 94.44 101 VAL A C 1
ATOM 782 O O . VAL A 1 101 ? -5.188 -3.941 -2.229 1.00 94.44 101 VAL A O 1
ATOM 785 N N . THR A 1 102 ? -3.723 -2.234 -2.305 1.00 92.56 102 THR A N 1
ATOM 786 C CA . THR A 1 102 ? -3.994 -1.828 -3.691 1.00 92.56 102 THR A CA 1
ATOM 787 C C . THR A 1 102 ? -2.695 -1.575 -4.445 1.00 92.56 102 THR A C 1
ATOM 789 O O . THR A 1 102 ? -1.622 -1.429 -3.854 1.00 92.56 102 THR A O 1
ATOM 792 N N . HIS A 1 103 ? -2.792 -1.495 -5.770 1.00 86.12 103 HIS A N 1
ATOM 793 C CA . HIS A 1 103 ? -1.739 -0.927 -6.610 1.00 86.12 103 HIS A CA 1
ATOM 794 C C . HIS A 1 103 ? -1.431 0.511 -6.143 1.00 86.12 103 HIS A C 1
ATOM 796 O O . HIS A 1 103 ? -2.363 1.228 -5.763 1.00 86.12 103 HIS A O 1
ATOM 802 N N . SER A 1 104 ? -0.145 0.894 -6.105 1.00 67.25 104 SER A N 1
ATOM 803 C CA . SER A 1 104 ? 0.298 2.238 -5.680 1.00 67.25 104 SER A CA 1
ATOM 804 C C . SER A 1 104 ? 0.354 3.282 -6.796 1.00 67.25 104 SER A C 1
ATOM 806 O O . SER A 1 104 ? 0.385 2.906 -7.991 1.00 67.25 104 SER A O 1
#

Foldseek 3Di:
DVVVCPPPVNVVVADPDKDKDKLDWAFDPADPLQWAFPVPPDDNVCSPDCPPPDGALVGTAGNVDRLWGFDASDPPGHTGGTWMKMFIFGDPNGDGPDIDTHRD

Sequence (104 aa):
MTKLLNHSQVKSLLSDEHFSVDGTLIEVWASQKSFRPKDGSGNDDDSANFHGQKRKNDTHASTSDPDSRLYRKAAGREAKLCYMGHATMENRHGLAVAGRVTHS

Secondary structure (DSSP, 8-state):
-HHHHTSHHHHTT--S-EEEEEEEEEE-S--GGGEEETTS---GGGTT--TT----TTTEEESS-TT-EEEESSTTSPEEEEEEEEEEEETTT--EEEEEEEE-

Radius of gyration: 19.14 Å; chains: 1; bounding box: 42×28×50 Å

pLDDT: mean 89.62, std 8.79, range [60.03, 96.75]